Protein AF-A0A2K1IV64-F1 (afdb_monomer)

Nearest PDB structures (foldseek):
  8qd2-assembly1_A  TM=2.949E-01  e=5.294E+00  Aspergillus fumigatus
  5yvq-assembly1_A  TM=2.671E-01  e=4.093E+00  Muvirus mu
  7dco-assembly1_v  TM=2.777E-01  e=7.788E+00  Saccharomyces cerevisiae

pLDDT: mean 70.57, std 13.66, range [39.44, 88.69]

Organism: Physcomitrium patens (NCBI:txid3218)

Structure (mmCIF, N/CA/C/O backbone):
data_AF-A0A2K1IV64-F1
#
_entry.id   AF-A0A2K1IV64-F1
#
loop_
_atom_site.group_PDB
_atom_site.id
_atom_site.type_symbol
_atom_site.label_atom_id
_atom_site.label_alt_id
_atom_site.label_comp_id
_atom_site.label_asym_id
_atom_site.label_entity_id
_atom_site.label_seq_id
_atom_site.pdbx_PDB_ins_code
_atom_site.Cartn_x
_atom_site.Cartn_y
_atom_site.Cartn_z
_atom_site.occupancy
_atom_site.B_iso_or_equiv
_atom_site.auth_seq_id
_atom_site.auth_comp_id
_atom_site.auth_asym_id
_atom_site.auth_atom_id
_atom_site.pdbx_PDB_model_num
ATOM 1 N N . MET A 1 1 ? -32.215 34.328 6.058 1.00 42.97 1 MET A N 1
ATOM 2 C CA . MET A 1 1 ? -32.846 33.196 6.761 1.00 42.97 1 MET A CA 1
ATOM 3 C C . MET A 1 1 ? -31.716 32.551 7.516 1.00 42.97 1 MET A C 1
ATOM 5 O O . MET A 1 1 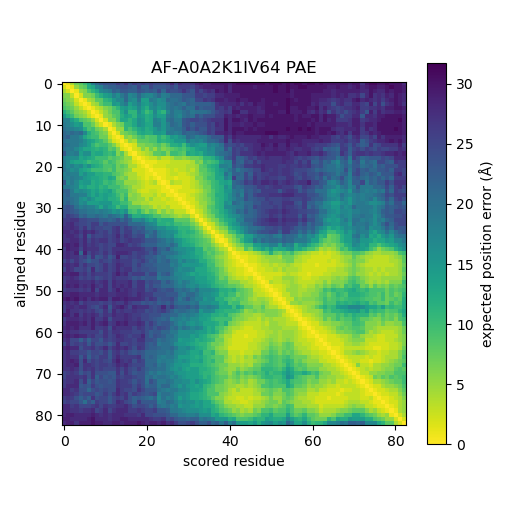? -30.891 31.900 6.899 1.00 42.97 1 MET A O 1
ATOM 9 N N . ASN A 1 2 ? -31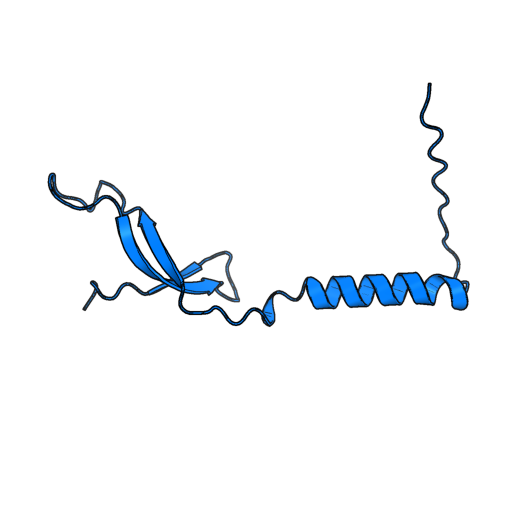.556 32.955 8.771 1.00 39.44 2 ASN A N 1
ATOM 10 C CA . ASN A 1 2 ? -30.457 32.487 9.597 1.00 39.44 2 ASN A CA 1
ATOM 11 C C . ASN A 1 2 ? -30.858 31.092 10.063 1.00 39.44 2 ASN A C 1
ATOM 13 O O . ASN A 1 2 ? -31.948 30.937 10.607 1.00 39.44 2 ASN A O 1
ATOM 17 N N . ASP A 1 3 ? -30.040 30.092 9.754 1.00 44.22 3 ASP A N 1
ATOM 18 C CA . ASP A 1 3 ? -30.244 28.740 10.251 1.00 44.22 3 ASP A CA 1
ATOM 19 C C . ASP A 1 3 ? -30.084 28.775 11.775 1.00 44.22 3 ASP A C 1
ATOM 21 O O . ASP A 1 3 ? -28.969 28.761 12.298 1.00 44.22 3 ASP A O 1
ATOM 25 N N . ASP A 1 4 ? -31.212 28.874 12.481 1.00 51.00 4 ASP A N 1
ATOM 26 C CA . ASP A 1 4 ? -31.322 28.751 13.936 1.00 51.00 4 ASP A CA 1
ATOM 27 C C . ASP A 1 4 ? -31.031 27.297 14.348 1.00 51.00 4 ASP A C 1
ATOM 29 O O . ASP A 1 4 ? -31.892 26.554 14.822 1.00 51.00 4 ASP A O 1
ATOM 33 N N . ILE A 1 5 ? -29.788 26.860 14.145 1.00 55.88 5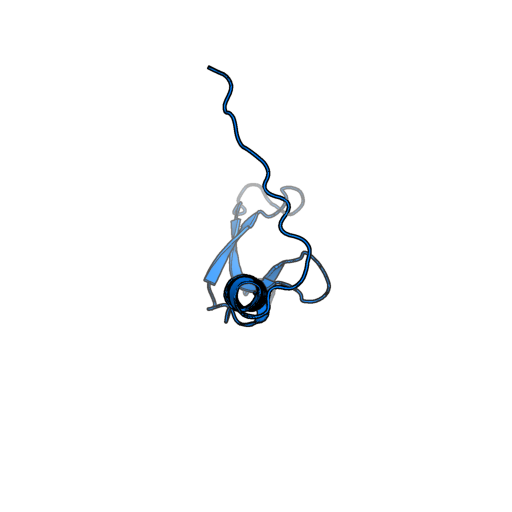 ILE A N 1
ATOM 34 C CA . ILE A 1 5 ? -29.270 25.616 14.703 1.00 55.88 5 ILE A CA 1
ATOM 35 C C . ILE A 1 5 ? -28.979 25.896 16.173 1.00 55.88 5 ILE A C 1
ATOM 37 O O . ILE A 1 5 ? -27.902 26.350 16.563 1.00 55.88 5 ILE A O 1
ATOM 41 N N . ILE A 1 6 ? -29.982 25.639 17.006 1.00 61.81 6 ILE A N 1
ATOM 42 C CA . ILE A 1 6 ? -29.843 25.677 18.456 1.00 61.81 6 ILE A CA 1
ATOM 43 C C . ILE A 1 6 ? -28.939 24.503 18.852 1.00 61.81 6 ILE A C 1
ATOM 45 O O . ILE A 1 6 ? -29.363 23.348 18.873 1.00 61.81 6 ILE A O 1
ATOM 49 N N . HIS A 1 7 ? -27.672 24.794 19.152 1.00 46.47 7 HIS A N 1
ATOM 50 C CA . HIS A 1 7 ? -26.750 23.830 19.747 1.00 46.47 7 HIS A CA 1
ATOM 51 C C . HIS A 1 7 ? -27.242 23.466 21.154 1.00 46.47 7 HIS A C 1
ATOM 53 O O . HIS A 1 7 ? -26.953 24.157 22.131 1.00 46.47 7 HIS A O 1
ATOM 59 N N . HIS A 1 8 ? -27.999 22.376 21.270 1.00 48.84 8 HIS A N 1
ATOM 60 C CA . HIS A 1 8 ? -28.363 21.819 22.565 1.00 48.84 8 HIS A CA 1
ATOM 61 C C . HIS A 1 8 ? -27.151 21.047 23.109 1.00 48.84 8 HIS A C 1
ATOM 63 O O . HIS A 1 8 ? -26.898 19.904 22.731 1.00 48.84 8 HIS A O 1
ATOM 69 N N . PHE A 1 9 ? -26.344 21.694 23.954 1.00 56.19 9 PHE A N 1
ATOM 70 C CA . PHE A 1 9 ? -25.258 21.024 24.670 1.00 56.19 9 PHE A CA 1
ATOM 71 C C . PHE A 1 9 ? -25.855 20.184 25.798 1.00 56.19 9 PHE A C 1
ATOM 73 O O . PHE A 1 9 ? -26.014 20.641 26.929 1.00 56.19 9 PHE A O 1
ATOM 80 N N . ILE A 1 10 ? -26.210 18.943 25.480 1.00 50.91 10 ILE A N 1
ATOM 81 C CA . ILE A 1 10 ? -26.617 17.959 26.478 1.00 50.91 10 ILE A CA 1
ATOM 82 C C . ILE A 1 10 ? -25.346 17.482 27.190 1.00 50.91 10 ILE A C 1
ATOM 84 O O . ILE A 1 10 ? -24.667 16.558 26.751 1.00 50.91 10 ILE A O 1
ATOM 88 N N . THR A 1 11 ? -24.976 18.143 28.286 1.00 54.56 11 THR A N 1
ATOM 89 C CA . THR A 1 11 ? -23.987 17.607 29.228 1.00 54.56 11 THR A CA 1
ATOM 90 C C . THR A 1 11 ? -24.543 17.643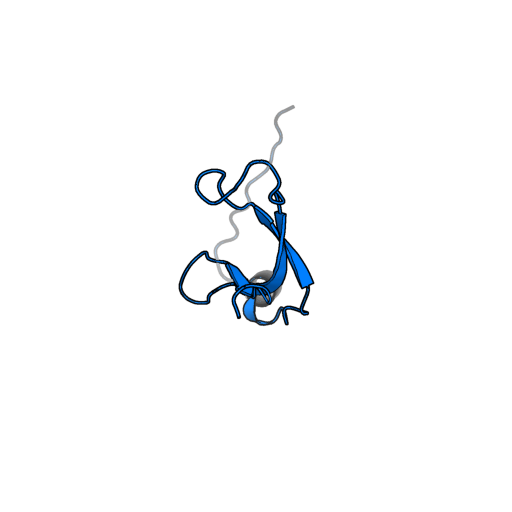 30.636 1.00 54.56 11 THR A C 1
ATOM 92 O O . THR A 1 11 ? -24.357 18.615 31.360 1.00 54.56 11 THR A O 1
ATOM 95 N N . LEU A 1 12 ? -25.210 16.557 31.016 1.00 43.09 12 LEU A N 1
ATOM 96 C CA . LEU A 1 12 ? -25.205 15.960 32.353 1.00 43.09 12 LEU A CA 1
ATOM 97 C C . LEU A 1 12 ? -25.971 14.634 32.254 1.00 43.09 12 LEU A C 1
ATOM 99 O O . LE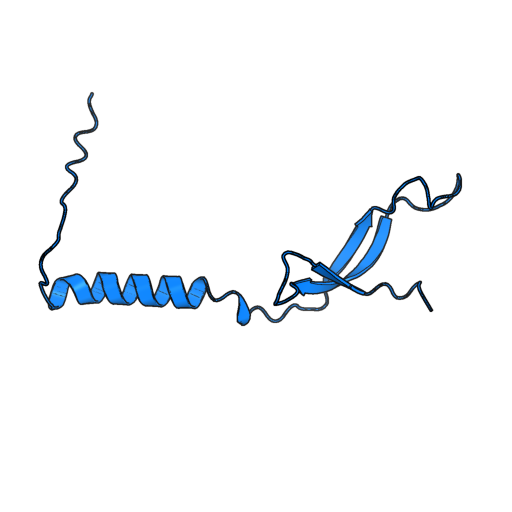U A 1 12 ? -27.063 14.584 31.701 1.00 43.09 12 LEU A O 1
ATOM 103 N N . LYS A 1 13 ? -25.334 13.555 32.725 1.00 52.12 13 LYS A N 1
ATOM 104 C CA . LYS A 1 13 ? -25.741 12.147 32.575 1.00 52.12 13 LYS A CA 1
ATOM 105 C C . LYS A 1 13 ? -27.229 11.905 32.876 1.00 52.12 13 LYS A C 1
ATOM 107 O O . LYS A 1 13 ? -27.588 11.692 34.032 1.00 52.12 13 LYS A O 1
ATOM 112 N N . ILE A 1 14 ? -28.051 11.813 31.832 1.00 52.25 14 ILE A N 1
ATOM 113 C CA . ILE A 1 14 ? -29.309 11.066 31.879 1.00 52.25 14 ILE A CA 1
ATOM 114 C C . ILE A 1 14 ? -28.971 9.658 31.377 1.00 52.25 14 ILE A C 1
ATOM 116 O O . ILE A 1 14 ? -28.571 9.512 30.221 1.00 52.25 14 ILE A O 1
ATOM 120 N N . PRO A 1 15 ? -29.067 8.621 32.227 1.00 55.38 15 PRO A N 1
ATOM 121 C CA . PRO A 1 15 ? -28.559 7.294 31.889 1.00 55.38 15 PRO A CA 1
ATOM 122 C C . PRO A 1 15 ? -29.222 6.711 30.632 1.00 55.38 15 PRO A C 1
ATOM 124 O O . PRO A 1 15 ? -28.539 6.115 29.816 1.00 55.38 15 PRO A O 1
ATOM 127 N N . GLN A 1 16 ? -30.516 6.970 30.417 1.00 58.06 16 GLN A N 1
ATOM 128 C CA . GLN A 1 16 ? -31.281 6.373 29.314 1.00 58.06 16 GLN A CA 1
ATOM 129 C C . GLN A 1 16 ? -31.020 7.018 27.942 1.00 58.06 16 GLN A C 1
ATOM 131 O O . GLN A 1 16 ? -31.168 6.360 26.915 1.00 58.06 16 GLN A O 1
ATOM 136 N N . GLU A 1 17 ? -30.648 8.300 27.910 1.00 54.22 17 GLU A N 1
ATOM 137 C CA . GLU A 1 17 ? -30.396 9.042 26.665 1.00 54.22 17 GLU A CA 1
ATOM 138 C C . GLU A 1 17 ? -28.937 8.881 26.212 1.00 54.22 17 GLU A C 1
ATOM 140 O O . GLU A 1 17 ? -28.650 8.718 25.022 1.00 54.22 17 GLU A O 1
ATOM 145 N N . ASN A 1 18 ? -28.018 8.793 27.178 1.00 62.88 18 ASN A N 1
ATOM 146 C CA . ASN A 1 18 ? -26.614 8.502 26.916 1.00 62.88 18 ASN A CA 1
ATOM 147 C C . ASN A 1 18 ? -26.386 7.070 26.420 1.00 62.88 18 ASN A C 1
ATOM 149 O O . ASN A 1 18 ? -25.423 6.858 25.696 1.00 62.88 18 ASN A O 1
ATOM 153 N N . ASP A 1 19 ? -27.275 6.113 26.705 1.00 70.50 19 ASP A N 1
ATOM 154 C CA . ASP A 1 19 ? -27.147 4.732 26.216 1.00 70.50 19 ASP A CA 1
ATOM 155 C C . ASP A 1 19 ? -27.123 4.647 24.678 1.00 70.50 19 ASP A C 1
ATOM 157 O O . ASP A 1 19 ? -26.386 3.840 24.103 1.00 70.50 19 ASP A O 1
ATOM 161 N N . ILE A 1 20 ? -27.897 5.492 23.983 1.00 71.12 20 ILE A N 1
ATOM 162 C CA . ILE A 1 20 ? -27.910 5.536 22.512 1.00 71.12 20 ILE A CA 1
ATOM 163 C C . ILE A 1 20 ? -26.616 6.171 21.994 1.00 71.12 20 ILE A C 1
ATOM 165 O O . ILE A 1 20 ? -26.007 5.642 21.062 1.00 71.12 20 ILE A O 1
ATOM 169 N N . VAL A 1 21 ? -26.168 7.261 22.624 1.00 66.69 21 VAL A N 1
ATOM 170 C CA . VAL A 1 21 ? -24.919 7.957 22.277 1.00 66.69 21 VAL A CA 1
ATOM 171 C C . VAL A 1 21 ? -23.707 7.055 22.519 1.00 66.69 21 VAL A C 1
ATOM 173 O O . VAL A 1 21 ? -22.858 6.913 21.642 1.00 66.69 21 VAL A O 1
ATOM 176 N N . ASP A 1 22 ? -23.655 6.368 23.655 1.00 74.31 22 ASP A N 1
ATOM 177 C CA . ASP A 1 22 ? -22.593 5.435 24.024 1.00 74.31 22 ASP A CA 1
ATOM 178 C C . ASP A 1 22 ? -22.589 4.205 23.107 1.00 74.31 22 ASP A C 1
ATOM 180 O O . ASP A 1 22 ? -21.526 3.733 22.694 1.00 74.31 22 ASP A O 1
ATOM 184 N N . ARG A 1 23 ? -23.768 3.717 22.697 1.00 76.94 23 ARG A N 1
ATOM 185 C CA . ARG A 1 23 ? -23.896 2.641 21.703 1.00 76.94 23 ARG A CA 1
ATOM 186 C C . ARG A 1 23 ? -23.430 3.076 20.315 1.00 76.94 23 ARG A C 1
ATOM 188 O O . ARG A 1 23 ? -22.743 2.307 19.634 1.00 76.94 23 ARG A O 1
ATOM 195 N N . MET A 1 24 ? -23.779 4.287 19.889 1.00 73.56 24 MET A N 1
ATOM 196 C CA . MET A 1 24 ? -23.314 4.857 18.623 1.00 73.56 24 MET A CA 1
ATOM 197 C C . MET A 1 24 ? -21.800 5.067 18.641 1.00 73.56 24 MET A C 1
ATOM 199 O O . MET A 1 24 ? -21.125 4.630 17.714 1.00 73.56 24 MET A O 1
ATOM 203 N N . ASN A 1 25 ? -21.251 5.620 19.722 1.00 75.19 25 ASN A N 1
ATOM 204 C CA . ASN A 1 25 ? -19.813 5.814 19.895 1.00 75.19 25 ASN A CA 1
ATOM 205 C C . ASN A 1 25 ? -19.048 4.486 19.927 1.00 75.19 25 ASN A C 1
ATOM 207 O O . ASN A 1 25 ? -17.999 4.375 19.294 1.00 75.19 25 ASN A O 1
ATOM 211 N N . ARG A 1 26 ? -19.590 3.443 20.573 1.00 73.94 26 ARG A N 1
ATOM 212 C CA . ARG A 1 26 ? -19.009 2.092 20.528 1.00 73.94 26 ARG A CA 1
ATOM 213 C C . ARG A 1 26 ? -19.011 1.525 19.109 1.00 73.94 26 ARG A C 1
ATOM 215 O O . ARG A 1 26 ? -17.987 1.031 18.657 1.00 73.94 26 ARG A O 1
ATOM 222 N N . THR A 1 27 ? -20.122 1.658 18.385 1.00 69.56 27 THR A N 1
ATOM 223 C CA . THR A 1 27 ? -20.233 1.187 16.993 1.00 69.56 27 THR A CA 1
ATOM 224 C C . THR A 1 27 ? -19.286 1.949 16.064 1.00 69.56 27 THR A C 1
ATOM 226 O O . THR A 1 27 ? -18.700 1.363 15.158 1.00 69.56 27 THR A O 1
ATOM 229 N N . LEU A 1 28 ? -19.121 3.258 16.273 1.00 68.00 28 LEU A N 1
ATOM 230 C CA . LEU A 1 28 ? -18.163 4.078 15.535 1.00 68.00 28 LEU A CA 1
ATOM 231 C C . LEU A 1 28 ? -16.729 3.634 15.818 1.00 68.00 28 LEU A C 1
ATOM 233 O O . LEU A 1 28 ? -15.961 3.493 14.874 1.00 68.00 28 LEU A O 1
ATOM 237 N N . LEU A 1 29 ? -16.383 3.351 17.077 1.00 67.75 29 LEU A N 1
ATOM 238 C CA . LEU A 1 29 ? -15.063 2.842 17.449 1.00 67.75 29 LEU A CA 1
ATOM 239 C C . LEU A 1 29 ? -14.810 1.438 16.871 1.00 67.75 29 LEU A C 1
ATOM 241 O O . LEU A 1 29 ? -13.735 1.176 16.343 1.00 67.75 29 LEU A O 1
ATOM 245 N N . GLU A 1 30 ? -15.808 0.553 16.898 1.00 68.50 30 GLU A N 1
ATOM 246 C CA . GLU A 1 30 ? -15.745 -0.786 16.297 1.00 68.50 30 GLU A CA 1
ATOM 247 C C . GLU A 1 30 ? -15.615 -0.739 14.768 1.00 68.50 30 GLU A C 1
ATOM 249 O O . GLU A 1 30 ? -14.822 -1.486 14.203 1.00 68.50 30 GLU A O 1
ATOM 254 N N . LYS A 1 31 ? -16.335 0.163 14.087 1.00 64.56 31 LYS A N 1
ATOM 255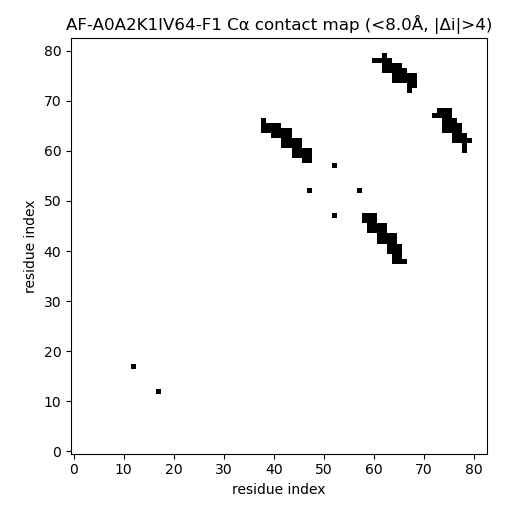 C CA . LYS A 1 31 ? -16.220 0.362 12.631 1.00 64.56 31 LYS A CA 1
ATOM 256 C C . LYS A 1 31 ? -14.930 1.075 12.227 1.00 64.56 31 LYS A C 1
ATOM 258 O O . LYS A 1 31 ? -14.396 0.797 11.159 1.00 64.56 31 LYS A O 1
ATOM 263 N N . ALA A 1 32 ? -14.435 1.989 13.059 1.00 62.44 32 ALA A N 1
ATOM 264 C CA . ALA A 1 32 ? -13.159 2.670 12.860 1.00 62.44 32 ALA A CA 1
ATOM 265 C C . ALA A 1 32 ? -11.958 1.773 13.189 1.00 62.44 32 ALA A C 1
ATOM 267 O O . ALA A 1 32 ? -10.836 2.088 12.797 1.00 62.44 32 ALA A O 1
ATOM 268 N N . ASN A 1 33 ? -12.169 0.632 13.850 1.00 60.12 33 ASN A N 1
ATOM 269 C CA . ASN A 1 33 ? -11.174 -0.427 13.933 1.00 60.12 33 ASN A CA 1
ATOM 270 C C . ASN A 1 33 ? -11.079 -1.142 12.575 1.00 60.12 33 ASN A C 1
ATOM 272 O O . ASN A 1 33 ? -11.499 -2.284 12.411 1.00 60.12 33 ASN A O 1
ATOM 276 N N . TYR A 1 34 ? -10.438 -0.478 11.608 1.00 55.28 34 TYR A N 1
ATOM 277 C CA . TYR A 1 34 ? -10.050 -0.994 10.286 1.00 55.28 34 TYR A CA 1
ATOM 278 C C . TYR A 1 34 ? -9.165 -2.262 10.338 1.00 55.28 34 TYR A C 1
ATOM 280 O O . TYR A 1 34 ? -8.789 -2.807 9.302 1.00 55.28 34 TYR A O 1
ATOM 288 N N . CYS A 1 35 ? -8.831 -2.750 11.534 1.00 55.16 35 CYS A N 1
ATOM 289 C CA . CYS A 1 35 ? -7.984 -3.910 11.794 1.00 55.16 35 CYS A CA 1
ATOM 290 C C . CYS A 1 35 ? -8.594 -5.256 11.366 1.00 55.16 35 CYS A C 1
ATOM 292 O O . CYS A 1 35 ? -7.866 -6.243 11.322 1.00 55.16 35 CYS A O 1
ATOM 294 N N . THR A 1 36 ? -9.897 -5.325 11.072 1.00 54.78 36 THR A N 1
ATOM 295 C CA . THR A 1 36 ? -10.575 -6.565 10.641 1.00 54.78 36 THR A CA 1
ATOM 296 C C . THR A 1 36 ? -10.798 -6.657 9.133 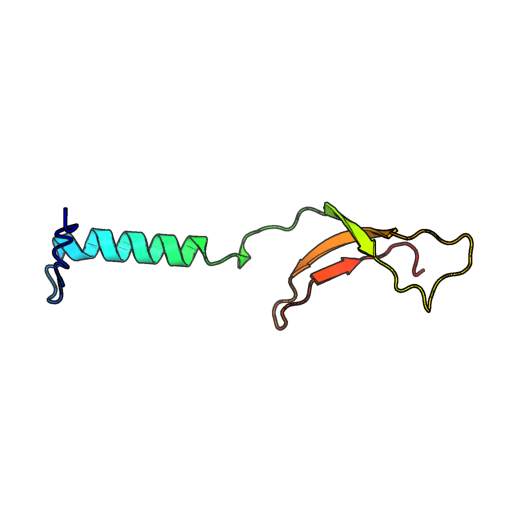1.00 54.78 36 THR A C 1
ATOM 298 O O . THR A 1 36 ? -11.345 -7.655 8.663 1.00 54.78 36 THR A O 1
ATOM 301 N N . LEU A 1 37 ? -10.355 -5.667 8.349 1.00 56.09 37 LEU A N 1
ATOM 302 C CA . LEU A 1 37 ? -10.352 -5.785 6.894 1.00 56.09 37 LEU A CA 1
ATOM 303 C C . LEU A 1 37 ? -9.283 -6.804 6.492 1.00 56.09 37 LEU A C 1
ATOM 305 O O . LEU A 1 37 ? -8.098 -6.490 6.394 1.00 56.09 37 LEU A O 1
ATOM 309 N N . GLN A 1 38 ? -9.713 -8.046 6.282 1.00 59.59 38 GLN A N 1
ATOM 310 C CA . GLN A 1 38 ? -8.907 -9.070 5.639 1.00 59.59 38 GLN A CA 1
ATOM 311 C C . GLN A 1 38 ? -8.622 -8.580 4.218 1.00 59.59 38 GLN A C 1
ATOM 313 O O . GLN A 1 38 ? -9.522 -8.491 3.382 1.00 59.59 38 GLN A O 1
ATOM 318 N N . VAL A 1 39 ? -7.383 -8.164 3.968 1.00 59.00 39 VAL A N 1
ATOM 319 C CA . VAL A 1 39 ? -6.978 -7.682 2.651 1.00 59.00 39 VAL A CA 1
ATOM 320 C C . VAL A 1 39 ? -6.907 -8.898 1.748 1.00 59.00 39 VAL A C 1
ATOM 322 O O . VAL A 1 39 ? -5.956 -9.673 1.796 1.00 59.00 39 VAL A O 1
ATOM 325 N N . PHE A 1 40 ? -7.964 -9.100 0.969 1.00 61.91 40 PHE A N 1
ATOM 326 C CA . PHE A 1 40 ? -7.920 -10.008 -0.164 1.00 61.91 40 PHE A CA 1
ATOM 327 C C . PHE A 1 40 ? -6.776 -9.558 -1.070 1.00 61.91 40 PHE A C 1
ATOM 329 O O . PHE A 1 40 ? -6.629 -8.357 -1.302 1.00 61.91 40 PHE A O 1
ATOM 336 N N . GLU A 1 41 ? -5.967 -10.509 -1.540 1.00 67.31 41 GLU A N 1
ATOM 337 C CA . GLU A 1 41 ? -4.878 -10.267 -2.487 1.00 67.31 41 GLU A CA 1
ATOM 338 C C . GLU A 1 41 ? -5.427 -9.521 -3.710 1.00 67.31 41 GLU A C 1
ATOM 340 O O . GLU A 1 41 ? -6.005 -10.105 -4.627 1.00 67.31 41 GLU A O 1
ATOM 345 N N . CYS A 1 42 ? -5.305 -8.196 -3.687 1.00 82.62 42 CYS A N 1
ATOM 346 C CA . CYS A 1 42 ? -5.864 -7.326 -4.705 1.00 82.62 42 CYS A CA 1
ATOM 347 C C . CYS A 1 42 ? -4.760 -6.962 -5.690 1.00 82.62 42 CYS A C 1
ATOM 349 O O . CYS A 1 42 ? -3.640 -6.628 -5.302 1.00 82.62 42 CYS A O 1
ATOM 351 N N . LEU A 1 43 ? -5.068 -7.031 -6.979 1.00 85.50 43 LEU A N 1
ATOM 352 C CA . LEU A 1 43 ? -4.118 -6.708 -8.030 1.00 85.50 43 LEU A CA 1
ATOM 353 C C . LEU A 1 43 ? -3.928 -5.188 -8.073 1.00 85.50 43 LEU A C 1
ATOM 355 O O . LEU A 1 43 ? -4.871 -4.437 -8.313 1.00 85.50 43 LEU A O 1
ATOM 359 N N . ALA A 1 44 ? -2.704 -4.742 -7.819 1.00 85.25 44 ALA A N 1
ATOM 360 C CA . ALA A 1 44 ? -2.326 -3.340 -7.751 1.00 85.25 44 ALA A CA 1
ATOM 361 C C . ALA A 1 44 ? -1.273 -3.008 -8.809 1.00 85.25 44 ALA A C 1
ATOM 363 O O . ALA A 1 44 ? -0.523 -3.873 -9.261 1.00 85.25 44 ALA A O 1
ATOM 364 N N . TYR A 1 45 ? -1.203 -1.732 -9.182 1.00 86.56 45 TYR A N 1
ATOM 365 C CA . TYR A 1 45 ? -0.198 -1.224 -10.106 1.00 86.56 45 TYR A CA 1
ATOM 366 C C . TYR A 1 45 ? 0.584 -0.096 -9.442 1.00 86.56 45 TYR A C 1
ATOM 368 O O . TYR A 1 45 ? -0.003 0.914 -9.054 1.00 86.56 45 TYR A O 1
ATOM 376 N N . ILE A 1 46 ? 1.899 -0.265 -9.298 1.00 87.06 46 ILE A N 1
ATOM 377 C CA . ILE A 1 46 ? 2.771 0.764 -8.719 1.00 87.06 46 ILE A CA 1
ATOM 378 C C . ILE A 1 46 ? 3.453 1.540 -9.838 1.00 87.06 46 ILE A C 1
ATOM 380 O O . ILE A 1 46 ? 4.006 0.955 -10.770 1.00 87.06 46 ILE A O 1
ATOM 384 N N . HIS A 1 47 ? 3.463 2.863 -9.712 1.00 88.69 47 HIS A N 1
ATOM 385 C CA . HIS A 1 47 ? 4.253 3.724 -10.576 1.00 88.69 47 HIS A CA 1
ATOM 386 C C . HIS A 1 47 ? 5.745 3.626 -10.231 1.00 88.69 47 HIS A C 1
ATOM 388 O O . HIS A 1 47 ? 6.161 3.958 -9.122 1.00 88.69 47 HIS A O 1
ATOM 394 N N . ILE A 1 48 ? 6.557 3.188 -11.192 1.00 85.00 48 ILE A N 1
ATOM 395 C CA . ILE A 1 48 ? 8.025 3.176 -11.071 1.00 85.00 48 ILE A CA 1
ATOM 396 C C . ILE A 1 48 ? 8.559 4.598 -11.342 1.00 85.00 48 ILE A C 1
ATOM 398 O O . ILE A 1 48 ? 8.003 5.300 -12.171 1.00 85.00 48 ILE A O 1
ATOM 402 N N . GLN A 1 49 ? 9.616 5.073 -10.696 1.00 83.00 49 GLN A N 1
ATOM 403 C CA . GLN A 1 49 ? 10.173 6.385 -11.068 1.00 83.00 49 GLN A CA 1
ATOM 404 C C . GLN A 1 49 ? 10.989 6.291 -12.362 1.00 83.00 49 GLN A C 1
ATOM 406 O O . GLN A 1 49 ? 11.671 5.293 -12.583 1.00 83.00 49 GLN A O 1
ATOM 411 N N . ASP A 1 50 ? 10.981 7.348 -13.175 1.00 80.75 50 ASP A N 1
ATOM 412 C CA . ASP A 1 50 ? 11.659 7.362 -14.481 1.00 80.75 50 ASP A CA 1
ATOM 413 C C . ASP A 1 50 ? 13.180 7.155 -14.393 1.00 80.75 50 ASP A C 1
ATOM 415 O O . ASP A 1 50 ? 13.782 6.645 -15.331 1.00 80.75 50 ASP A O 1
ATOM 419 N N . ILE A 1 51 ? 13.797 7.462 -13.244 1.00 81.81 51 ILE A N 1
ATOM 420 C CA . ILE A 1 51 ? 15.230 7.225 -12.979 1.00 81.81 51 ILE A CA 1
ATOM 421 C C . ILE A 1 51 ? 15.584 5.733 -13.095 1.00 81.81 51 ILE A C 1
ATOM 423 O O . ILE A 1 51 ? 16.701 5.387 -13.469 1.00 81.81 51 ILE A O 1
ATOM 427 N N . TYR A 1 52 ? 14.631 4.847 -12.801 1.00 78.25 52 TYR A N 1
ATOM 428 C CA . TYR A 1 52 ? 14.818 3.397 -12.834 1.00 78.25 52 TYR A CA 1
ATOM 429 C C . TYR A 1 52 ? 14.264 2.757 -14.115 1.00 78.25 52 TYR A C 1
ATOM 431 O O . TYR A 1 52 ? 14.024 1.551 -14.126 1.00 78.25 52 TYR A O 1
ATOM 439 N N . ARG A 1 53 ? 14.018 3.543 -15.175 1.00 80.44 53 ARG A N 1
ATOM 440 C CA . ARG A 1 53 ? 13.419 3.066 -16.430 1.00 80.44 53 ARG A CA 1
ATOM 441 C C . ARG A 1 53 ? 14.300 3.301 -17.639 1.00 80.44 53 ARG A C 1
ATOM 443 O O . ARG A 1 53 ? 14.886 4.367 -17.811 1.00 80.44 53 ARG A O 1
ATOM 450 N N . LEU A 1 54 ? 14.294 2.331 -18.541 1.00 82.75 54 LEU A N 1
ATOM 451 C CA . LEU A 1 54 ? 14.773 2.474 -19.906 1.00 82.75 54 LEU A CA 1
ATOM 452 C C . LEU A 1 54 ? 13.627 2.910 -20.830 1.00 82.75 54 LEU A C 1
ATOM 454 O O . LEU A 1 54 ? 12.448 2.813 -20.499 1.00 82.75 54 LEU A O 1
ATOM 458 N N . LYS A 1 55 ? 13.975 3.378 -22.035 1.00 78.50 55 LYS A N 1
ATOM 459 C CA . LYS A 1 55 ? 13.042 3.970 -23.018 1.00 78.50 55 LYS A CA 1
ATOM 460 C C . LYS A 1 55 ? 11.853 3.067 -23.406 1.00 78.50 55 LYS A C 1
ATOM 462 O O . LYS A 1 55 ? 10.876 3.570 -23.951 1.00 78.50 55 LYS A O 1
ATOM 467 N N . LEU A 1 56 ? 11.951 1.760 -23.161 1.00 81.06 56 LEU A N 1
ATOM 468 C CA . LEU A 1 56 ? 10.931 0.756 -23.483 1.00 81.06 56 LEU A CA 1
ATOM 469 C C . LEU A 1 56 ? 10.308 0.091 -22.243 1.00 81.06 56 LEU A C 1
ATOM 471 O O . LEU A 1 56 ? 9.480 -0.803 -22.401 1.00 81.06 56 LEU A O 1
ATOM 475 N N . ASP A 1 57 ? 10.672 0.515 -21.030 1.00 78.12 57 ASP A N 1
ATOM 476 C CA . ASP A 1 57 ? 10.134 -0.083 -19.809 1.00 78.12 57 ASP A CA 1
ATOM 477 C C . ASP A 1 57 ? 8.732 0.441 -19.477 1.00 78.12 57 ASP A C 1
ATOM 479 O O . ASP A 1 57 ? 8.376 1.596 -19.725 1.00 78.12 57 ASP A O 1
ATOM 483 N N . LEU A 1 58 ? 7.918 -0.434 -18.885 1.00 80.94 58 LEU A N 1
ATOM 484 C CA . LEU A 1 58 ? 6.545 -0.132 -18.490 1.00 80.94 58 LEU A CA 1
ATOM 485 C C . LEU A 1 58 ? 6.477 0.897 -17.359 1.00 80.94 58 LEU A C 1
ATOM 487 O O . LEU A 1 58 ? 7.251 0.876 -16.401 1.00 80.94 58 LEU A O 1
ATOM 491 N N . ILE A 1 59 ? 5.446 1.748 -17.434 1.00 85.44 59 ILE A N 1
ATOM 492 C CA . ILE A 1 59 ? 5.201 2.795 -16.436 1.00 85.44 59 ILE A CA 1
ATOM 493 C C . ILE A 1 59 ? 4.584 2.255 -15.131 1.00 85.44 59 ILE A C 1
ATOM 495 O O . ILE A 1 59 ? 4.499 2.932 -14.103 1.00 85.44 59 ILE A O 1
ATOM 499 N N . LEU A 1 60 ? 4.099 1.027 -15.160 1.00 84.50 60 LEU A N 1
ATOM 500 C CA . LEU A 1 60 ? 3.361 0.440 -14.061 1.00 84.50 60 LEU A CA 1
ATOM 501 C C . LEU A 1 60 ? 3.893 -0.963 -13.836 1.00 84.50 60 LEU A C 1
ATOM 503 O O . LEU A 1 60 ? 3.943 -1.760 -14.772 1.00 84.50 60 LEU A O 1
ATOM 507 N N . ASN A 1 61 ? 4.276 -1.262 -12.597 1.00 86.31 61 ASN A N 1
ATOM 508 C CA . ASN A 1 61 ? 4.590 -2.624 -12.200 1.00 86.31 61 ASN A CA 1
ATOM 509 C C . ASN A 1 61 ? 3.330 -3.306 -11.679 1.00 86.31 61 ASN A C 1
ATOM 511 O O . ASN A 1 61 ? 2.597 -2.710 -10.891 1.00 86.31 61 ASN A O 1
ATOM 515 N N . LYS A 1 62 ? 3.094 -4.545 -12.107 1.00 86.81 62 LYS A N 1
ATOM 516 C CA . LYS A 1 62 ? 1.994 -5.367 -11.614 1.00 86.81 62 LYS A CA 1
ATOM 517 C C . LYS A 1 62 ? 2.390 -5.969 -10.269 1.00 86.81 62 LYS A C 1
ATOM 519 O O . LYS A 1 62 ? 3.401 -6.658 -10.164 1.00 86.81 62 LYS A O 1
ATOM 524 N N . CYS A 1 63 ? 1.585 -5.727 -9.247 1.00 86.62 63 CYS A N 1
ATOM 525 C CA . CYS A 1 63 ? 1.886 -6.104 -7.874 1.00 86.62 63 CYS A CA 1
ATOM 526 C C . CYS A 1 63 ? 0.652 -6.677 -7.174 1.00 86.62 63 CYS A C 1
ATOM 528 O O . CYS A 1 63 ? -0.480 -6.456 -7.603 1.00 86.62 63 CYS A O 1
ATOM 530 N N . THR A 1 64 ? 0.867 -7.374 -6.064 1.00 87.12 64 THR A N 1
ATOM 531 C CA . THR A 1 64 ? -0.214 -7.848 -5.194 1.00 87.12 64 THR A CA 1
ATOM 532 C C . THR A 1 64 ? -0.254 -6.992 -3.935 1.00 87.12 64 THR A C 1
ATOM 534 O O . THR A 1 64 ? 0.752 -6.845 -3.240 1.00 87.12 64 THR A O 1
ATOM 537 N N . PHE A 1 65 ? -1.409 -6.399 -3.646 1.00 86.06 65 PHE A N 1
ATOM 538 C CA . PHE A 1 65 ? -1.653 -5.610 -2.447 1.00 86.06 65 PHE A CA 1
ATOM 539 C C . PHE A 1 65 ? -2.021 -6.518 -1.272 1.00 86.06 65 PHE A C 1
ATOM 541 O O . PHE A 1 65 ? -2.987 -7.275 -1.348 1.00 86.06 65 PHE A O 1
ATOM 548 N N . PHE A 1 66 ? -1.256 -6.401 -0.185 1.00 80.88 66 PHE A N 1
ATOM 549 C CA . PHE A 1 66 ? -1.414 -7.186 1.043 1.00 80.88 66 PHE A CA 1
ATOM 550 C C . PHE A 1 66 ? -1.956 -6.369 2.218 1.00 80.88 66 PHE A C 1
ATOM 552 O O . PHE A 1 66 ? -2.362 -6.945 3.224 1.00 80.88 66 PHE A O 1
ATOM 559 N N . GLY A 1 67 ? -1.965 -5.036 2.123 1.00 80.94 67 GLY A N 1
ATOM 560 C CA . GLY A 1 67 ? -2.590 -4.184 3.130 1.00 80.94 67 GLY A CA 1
ATOM 561 C C . GLY A 1 67 ? -1.768 -2.983 3.539 1.00 80.94 67 GLY A C 1
ATOM 562 O O . GLY A 1 67 ? -0.969 -2.455 2.772 1.00 80.94 67 GLY A O 1
ATOM 563 N N . TYR A 1 68 ? -1.979 -2.553 4.776 1.00 81.56 68 TYR A N 1
ATOM 564 C CA . TYR A 1 68 ? -1.270 -1.437 5.387 1.00 81.56 68 TYR A CA 1
ATOM 565 C C . TYR A 1 68 ? -0.283 -1.947 6.436 1.00 81.56 68 TYR A C 1
ATOM 567 O O . TYR A 1 68 ? -0.526 -2.955 7.107 1.00 81.56 68 TYR A O 1
ATOM 575 N N . GLU A 1 69 ? 0.842 -1.255 6.579 1.00 78.44 69 GLU A N 1
ATOM 576 C CA . GLU A 1 69 ? 1.779 -1.499 7.671 1.00 78.44 69 GLU A CA 1
ATOM 577 C C . GLU A 1 69 ? 1.162 -1.049 9.004 1.00 78.44 69 GLU A C 1
ATOM 579 O O . GLU A 1 69 ? 0.468 -0.037 9.069 1.00 78.44 69 GLU A O 1
ATOM 584 N N . ARG A 1 70 ? 1.410 -1.787 10.094 1.00 76.44 70 ARG A N 1
ATOM 585 C CA . ARG A 1 70 ? 0.772 -1.478 11.391 1.00 76.44 70 ARG A CA 1
ATOM 586 C C . ARG A 1 70 ? 1.371 -0.258 12.087 1.00 76.44 70 ARG A C 1
ATOM 588 O O . ARG A 1 70 ? 0.714 0.353 12.920 1.00 76.44 70 ARG A O 1
ATOM 595 N N . THR A 1 71 ? 2.631 0.051 11.796 1.00 79.81 71 THR A N 1
ATOM 596 C CA . THR A 1 71 ? 3.418 1.064 12.517 1.00 79.81 71 THR A CA 1
ATOM 597 C C . THR A 1 71 ? 3.600 2.355 11.732 1.00 79.81 71 THR A C 1
ATOM 599 O O . THR A 1 71 ? 3.916 3.387 12.317 1.00 79.81 71 THR A O 1
ATOM 602 N N . THR A 1 72 ? 3.416 2.322 10.412 1.00 80.50 72 THR A N 1
ATOM 603 C CA . THR A 1 72 ? 3.663 3.464 9.531 1.00 80.50 72 THR A CA 1
ATOM 604 C C . THR A 1 72 ? 2.530 3.616 8.528 1.00 80.50 72 THR A C 1
ATOM 606 O O . THR A 1 72 ? 1.856 2.649 8.184 1.00 80.50 72 THR A O 1
ATOM 609 N N . LYS A 1 73 ? 2.331 4.835 8.014 1.00 78.69 73 LYS A N 1
ATOM 610 C CA . LYS A 1 73 ? 1.377 5.112 6.930 1.00 78.69 73 LYS A CA 1
ATOM 611 C C . LYS A 1 73 ? 1.945 4.637 5.586 1.00 78.69 73 LYS A C 1
ATOM 613 O O . LYS A 1 73 ? 2.185 5.438 4.686 1.00 78.69 73 LYS A O 1
ATOM 618 N N . SER A 1 74 ? 2.218 3.342 5.482 1.00 82.25 74 SER A N 1
ATOM 619 C CA . SER A 1 74 ? 2.773 2.703 4.294 1.00 82.25 74 SER A CA 1
ATOM 620 C C . SER A 1 74 ? 1.916 1.520 3.848 1.00 82.25 74 SER A C 1
ATOM 622 O O . SER A 1 74 ? 1.128 0.959 4.614 1.00 82.25 74 SER A O 1
ATOM 624 N N . TYR A 1 75 ? 2.049 1.181 2.568 1.00 85.44 75 TYR A N 1
ATOM 625 C CA . TYR A 1 75 ? 1.342 0.077 1.934 1.00 85.44 75 TYR A CA 1
ATOM 626 C C . TYR A 1 75 ? 2.257 -1.147 1.862 1.00 85.44 75 TYR A C 1
ATOM 628 O O . TYR A 1 75 ? 3.414 -1.041 1.458 1.00 85.44 75 TYR A O 1
ATOM 636 N N . ARG A 1 76 ? 1.719 -2.317 2.199 1.00 84.12 76 ARG A N 1
ATOM 637 C CA . ARG A 1 76 ? 2.353 -3.618 1.992 1.00 84.12 76 ARG A CA 1
ATOM 638 C C . ARG A 1 76 ? 2.002 -4.114 0.601 1.00 84.12 76 ARG A C 1
ATOM 640 O O . ARG A 1 76 ? 0.856 -4.478 0.329 1.00 84.12 76 ARG A O 1
ATOM 647 N N . ILE A 1 77 ? 2.993 -4.102 -0.281 1.00 85.94 77 ILE A N 1
ATOM 648 C CA . ILE A 1 77 ? 2.840 -4.504 -1.674 1.00 85.94 77 ILE A CA 1
ATOM 649 C C . ILE A 1 77 ? 3.945 -5.499 -2.019 1.00 85.94 77 ILE A C 1
ATOM 651 O O . ILE A 1 77 ? 5.112 -5.266 -1.715 1.00 85.94 77 ILE A O 1
ATOM 655 N N . TRP A 1 78 ? 3.569 -6.606 -2.651 1.00 83.44 78 TRP A N 1
ATOM 656 C CA . TRP A 1 78 ? 4.490 -7.628 -3.132 1.00 83.44 78 TRP A CA 1
ATOM 657 C C . TRP A 1 78 ? 4.664 -7.518 -4.644 1.00 83.44 78 TRP A C 1
ATOM 659 O O . TRP A 1 78 ? 3.678 -7.410 -5.379 1.00 83.44 78 TRP A O 1
ATOM 669 N N . ASN A 1 79 ? 5.907 -7.591 -5.112 1.00 84.25 79 ASN A N 1
ATOM 670 C CA . ASN A 1 79 ? 6.228 -7.614 -6.533 1.00 84.25 79 ASN A CA 1
ATOM 671 C C . ASN A 1 79 ? 6.878 -8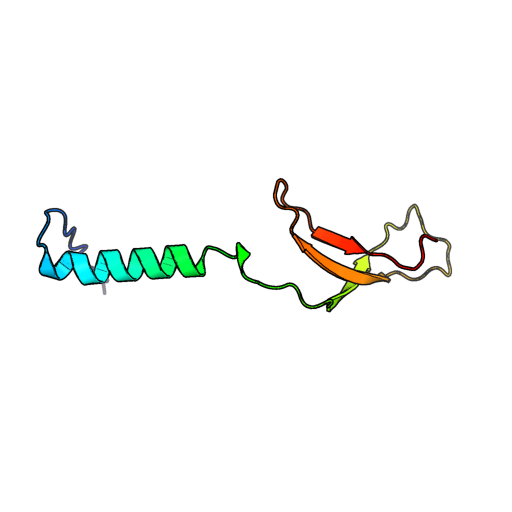.959 -6.906 1.00 84.25 79 ASN A C 1
ATOM 673 O O . ASN A 1 79 ? 8.018 -9.198 -6.497 1.00 84.25 79 ASN A O 1
ATOM 677 N N . PRO A 1 80 ? 6.204 -9.814 -7.702 1.00 76.44 80 PRO A N 1
ATOM 678 C CA . PRO A 1 80 ? 6.740 -11.116 -8.099 1.00 76.44 80 PRO A CA 1
ATOM 679 C C . PRO A 1 80 ? 7.936 -11.013 -9.056 1.00 76.44 80 PRO A C 1
ATOM 681 O O . PRO A 1 80 ? 8.651 -11.989 -9.231 1.00 76.44 80 PRO A O 1
ATOM 684 N N . SER A 1 81 ? 8.167 -9.845 -9.663 1.00 71.38 81 SER A N 1
ATOM 685 C CA . SER A 1 81 ? 9.233 -9.624 -10.651 1.00 71.38 81 SER A CA 1
ATOM 686 C C . SER A 1 81 ? 10.615 -9.411 -10.022 1.00 71.38 81 SER A C 1
ATOM 688 O O . SER A 1 81 ? 11.591 -9.244 -10.743 1.00 71.38 81 SER A O 1
ATOM 690 N N . THR A 1 82 ? 10.702 -9.355 -8.689 1.00 66.94 82 THR A N 1
ATOM 691 C CA . THR A 1 82 ? 11.948 -9.068 -7.951 1.00 66.94 82 THR A CA 1
ATOM 692 C C . THR A 1 82 ? 12.740 -10.332 -7.574 1.00 66.94 82 THR A C 1
ATOM 694 O O . THR A 1 82 ? 13.569 -10.260 -6.670 1.00 66.94 82 THR A O 1
ATOM 697 N N . HIS A 1 83 ? 12.477 -11.482 -8.208 1.00 48.16 83 HIS A N 1
ATOM 698 C CA . HIS A 1 83 ? 13.111 -12.767 -7.886 1.00 48.16 83 HIS A CA 1
ATOM 699 C C . HIS A 1 83 ? 13.875 -13.366 -9.070 1.00 48.16 83 HIS A C 1
ATOM 701 O O . HIS A 1 83 ? 13.427 -13.167 -10.220 1.00 48.16 83 HIS A O 1
#

Foldseek 3Di:
DDPPPPPPPPPDDPPVVVVVVVVVVVVVVVVVPPVPPQDDFDWDWDADDCVPDDPPDDRTATWTWRAADPPDRDTDIGGPVPD

Solvent-accessible surface area (backbone atoms only — not comparable to full-atom values): 5526 Å² total; per-residue (Å²): 134,80,84,82,74,77,81,77,81,86,82,75,92,48,71,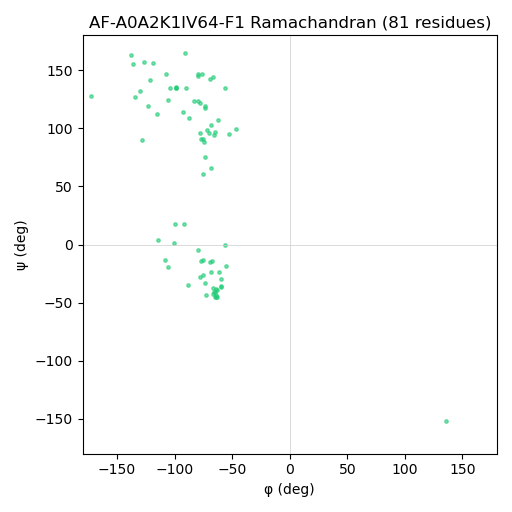79,65,46,51,57,54,52,51,50,52,50,51,49,52,57,66,66,48,66,83,73,67,77,54,64,81,38,86,38,71,45,77,63,62,70,93,81,50,59,102,84,56,74,68,55,45,73,29,40,33,60,43,69,46,94,89,49,104,47,74,40,68,47,58,81,84,80,115

Radius of gyration: 23.78 Å; Cα contacts (8 Å, |Δi|>4): 63; chains: 1; bounding box: 48×46×56 Å

Sequence (83 aa):
MNDDIIHHFITLKIPQENDIVDRMNRTLLEKANYCTLQVFECLAYIHIQDIYRLKLDLILNKCTFFGYERTTKSYRIWNPSTH

Mean predicted aligned error: 16.08 Å

Secondary structure (DSSP, 8-state):
-----------S--HHHHHHHHHHHHHHHHHH-GGG-----EEEEEEPPGGG--TT--SEEEEEEEEE-SSSS-EEEE-GGG-

InterPro domains:
  IPR057670 Retroviral polymerase, SH3-like domain [PF25597] (42-83)